Protein AF-A0A5B7ZR18-F1 (afdb_monomer)

Sequence (85 aa):
MSWDAFQREALAELGHVLYRPVDARTASVAVDAGMLARLARAAGIDADALHAHADIAAMTPRLRGDAAAKRALWPRLRALRRNAR

Structure (mmCIF, N/CA/C/O backbone):
data_AF-A0A5B7ZR18-F1
#
_entry.id   AF-A0A5B7ZR18-F1
#
loop_
_atom_site.group_PDB
_atom_site.id
_atom_site.type_symbol
_atom_site.label_atom_id
_atom_site.label_alt_id
_atom_site.label_comp_id
_atom_site.label_asym_id
_atom_site.label_entity_id
_atom_site.label_seq_id
_atom_site.pdbx_PDB_ins_code
_atom_site.Cartn_x
_atom_site.Cartn_y
_atom_site.Cartn_z
_atom_site.occupancy
_atom_site.B_iso_or_equiv
_atom_site.auth_seq_id
_atom_site.auth_comp_id
_atom_site.auth_asym_id
_atom_site.auth_atom_id
_atom_site.pdbx_PDB_model_num
ATOM 1 N N . MET A 1 1 ? 25.730 12.738 -12.668 1.00 50.84 1 MET A N 1
ATOM 2 C CA . MET A 1 1 ? 26.414 12.055 -13.783 1.00 50.84 1 MET A CA 1
ATOM 3 C C . MET A 1 1 ? 25.605 10.820 -14.137 1.00 50.84 1 MET A C 1
ATOM 5 O O . MET A 1 1 ? 25.418 9.982 -13.266 1.00 50.84 1 MET A O 1
ATOM 9 N N . SER A 1 2 ? 25.038 10.759 -15.340 1.00 75.44 2 SER A N 1
ATOM 10 C CA . SER A 1 2 ? 24.370 9.564 -15.877 1.00 75.44 2 SER A CA 1
ATOM 11 C C . SER A 1 2 ? 25.366 8.770 -16.720 1.00 75.44 2 SER A C 1
ATOM 13 O O . SER A 1 2 ? 26.171 9.387 -17.412 1.00 75.44 2 SER A O 1
ATOM 15 N N . TRP A 1 3 ? 25.316 7.439 -16.668 1.00 82.25 3 TRP A N 1
ATOM 16 C CA . TRP A 1 3 ? 26.132 6.590 -17.540 1.00 82.25 3 TRP A CA 1
ATOM 17 C C . TRP A 1 3 ? 25.647 6.664 -18.985 1.00 82.25 3 TRP A C 1
ATOM 19 O O . TRP A 1 3 ? 24.437 6.661 -19.232 1.00 82.25 3 TRP A O 1
ATOM 29 N N . ASP A 1 4 ? 26.587 6.730 -19.922 1.00 87.12 4 ASP A N 1
ATOM 30 C CA . ASP A 1 4 ? 26.294 6.675 -21.351 1.00 87.12 4 ASP A CA 1
ATOM 31 C C . ASP A 1 4 ? 26.044 5.230 -21.832 1.00 87.12 4 ASP A C 1
ATOM 33 O O . ASP A 1 4 ? 26.081 4.262 -21.061 1.00 87.12 4 ASP A O 1
ATOM 37 N N . ALA A 1 5 ? 25.704 5.085 -23.114 1.00 85.69 5 ALA A N 1
ATOM 38 C CA . ALA A 1 5 ? 25.381 3.789 -23.705 1.00 85.69 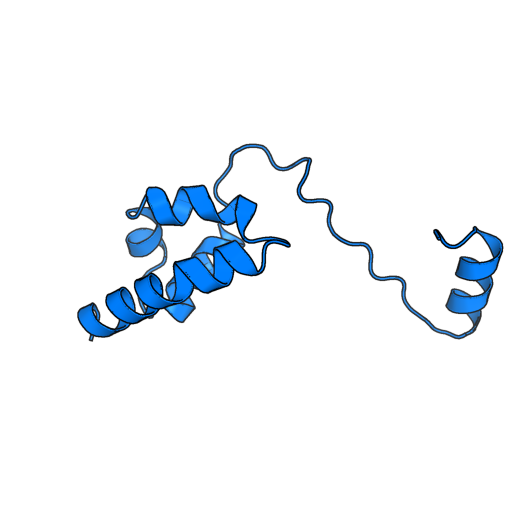5 ALA A CA 1
ATOM 39 C C . ALA A 1 5 ? 26.578 2.823 -23.684 1.00 85.69 5 ALA A C 1
ATOM 41 O O . ALA A 1 5 ? 26.413 1.665 -23.305 1.00 85.69 5 ALA A O 1
ATOM 42 N N . PHE A 1 6 ? 27.774 3.324 -23.994 1.00 90.25 6 PHE A N 1
ATOM 43 C CA . PHE A 1 6 ? 28.998 2.530 -24.056 1.00 90.25 6 PHE A CA 1
ATOM 44 C C . PHE A 1 6 ? 29.394 1.986 -22.677 1.00 90.25 6 PHE A C 1
ATOM 46 O O . PHE A 1 6 ? 29.697 0.805 -22.521 1.00 90.25 6 PHE A O 1
ATOM 53 N N . GLN A 1 7 ? 29.315 2.822 -21.641 1.00 91.38 7 GLN A N 1
ATOM 54 C CA . GLN A 1 7 ? 29.603 2.431 -20.260 1.00 91.38 7 GLN A CA 1
ATOM 55 C C . GLN A 1 7 ? 28.664 1.329 -19.761 1.00 91.38 7 GLN A C 1
ATOM 57 O O . GLN A 1 7 ? 29.084 0.422 -19.044 1.00 91.38 7 GLN A O 1
ATOM 62 N N . ARG A 1 8 ? 27.385 1.390 -20.141 1.00 88.69 8 ARG A N 1
ATOM 63 C CA . ARG A 1 8 ? 26.399 0.362 -19.783 1.00 88.69 8 ARG A CA 1
ATOM 64 C C . ARG A 1 8 ? 26.671 -0.970 -20.475 1.00 88.69 8 ARG A C 1
ATOM 66 O O . ARG A 1 8 ? 26.498 -2.005 -19.841 1.00 88.69 8 ARG A O 1
ATOM 73 N N . GLU A 1 9 ? 27.071 -0.942 -21.743 1.00 90.75 9 GLU A N 1
ATOM 74 C CA . GLU A 1 9 ? 27.421 -2.145 -22.508 1.00 90.75 9 GLU A CA 1
ATOM 75 C C . GLU A 1 9 ? 28.674 -2.811 -21.938 1.00 90.75 9 GLU A C 1
ATOM 77 O O . GLU A 1 9 ? 28.643 -4.000 -21.635 1.00 90.75 9 GLU A O 1
ATOM 82 N N . ALA A 1 10 ? 29.724 -2.036 -21.656 1.00 92.81 10 ALA A N 1
ATOM 83 C CA . ALA A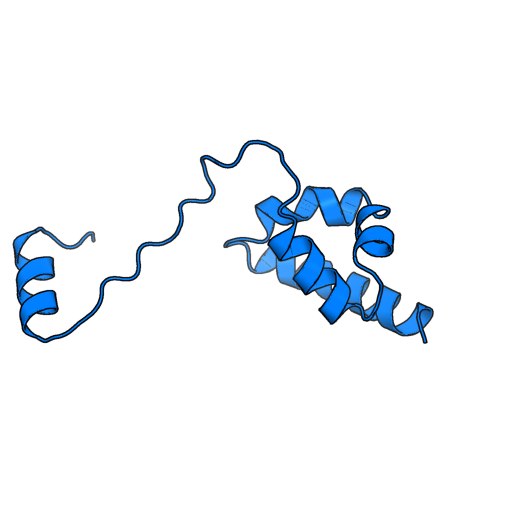 1 10 ? 30.936 -2.557 -21.026 1.00 92.81 10 ALA A CA 1
ATOM 84 C C . ALA A 1 10 ? 30.648 -3.242 -19.675 1.00 92.81 10 ALA A C 1
ATOM 86 O O . ALA A 1 10 ? 31.197 -4.299 -19.377 1.00 92.81 10 ALA A O 1
ATOM 87 N N . LEU A 1 11 ? 29.755 -2.674 -18.859 1.00 91.75 11 LEU A N 1
ATOM 88 C CA . LEU A 1 11 ? 29.346 -3.281 -17.589 1.00 91.75 11 LEU A CA 1
ATOM 89 C C . LEU A 1 11 ? 28.516 -4.559 -17.777 1.00 91.75 11 LEU A C 1
ATOM 91 O O . LEU A 1 11 ? 28.650 -5.481 -16.973 1.00 91.75 11 LEU A O 1
ATOM 95 N N . ALA A 1 12 ? 27.682 -4.626 -18.816 1.00 90.69 12 ALA A N 1
ATOM 96 C CA . ALA A 1 12 ? 26.912 -5.825 -19.137 1.00 90.69 12 ALA A CA 1
ATOM 97 C C . ALA A 1 12 ? 27.827 -6.989 -19.556 1.00 90.69 12 ALA A C 1
ATOM 99 O O . ALA A 1 12 ? 27.643 -8.102 -19.067 1.00 90.69 12 ALA A O 1
ATOM 100 N N . GLU A 1 13 ? 28.852 -6.719 -20.369 1.00 93.75 13 GLU A N 1
ATOM 101 C CA . GLU A 1 13 ? 29.867 -7.709 -20.767 1.00 93.75 13 GLU A CA 1
ATOM 102 C C . GLU A 1 13 ? 30.689 -8.224 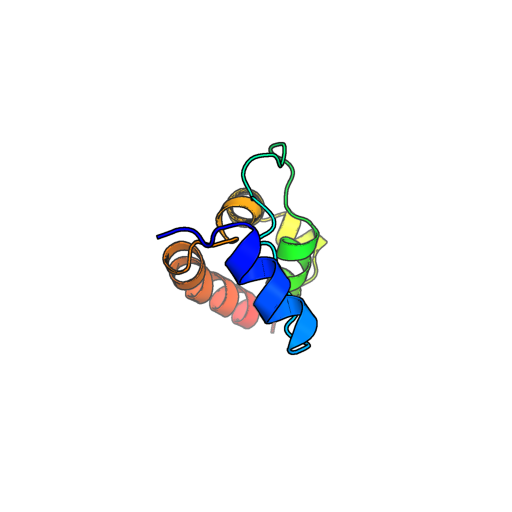-19.574 1.00 93.75 13 GLU A C 1
ATOM 104 O O . GLU A 1 13 ? 31.069 -9.391 -19.519 1.00 93.75 13 GLU A O 1
ATOM 109 N N . LEU A 1 14 ? 30.902 -7.382 -18.558 1.00 95.00 14 LEU A N 1
ATOM 110 C CA . LEU A 1 14 ? 31.522 -7.775 -17.285 1.00 95.00 14 LEU A CA 1
ATOM 111 C C . LEU A 1 14 ? 30.574 -8.572 -16.362 1.00 95.00 14 LEU A C 1
ATOM 113 O O . LEU A 1 14 ? 30.953 -8.932 -15.247 1.00 95.00 14 LEU A O 1
ATOM 117 N N . GLY A 1 15 ? 29.344 -8.852 -16.802 1.00 93.56 15 GLY A N 1
ATOM 118 C CA . GLY A 1 15 ? 28.349 -9.631 -16.064 1.00 93.56 15 GLY A CA 1
ATOM 119 C C . GLY A 1 15 ? 27.546 -8.830 -15.035 1.00 93.56 15 GLY A C 1
ATOM 120 O O . GLY A 1 15 ? 26.870 -9.421 -14.188 1.00 93.56 15 GLY A O 1
ATOM 121 N N . HIS A 1 16 ? 27.591 -7.495 -15.068 1.00 91.38 16 HIS A N 1
ATOM 122 C CA . HIS A 1 16 ? 26.813 -6.666 -14.149 1.00 91.38 16 HIS A CA 1
ATOM 123 C C . HIS A 1 16 ? 25.372 -6.457 -14.632 1.00 91.38 16 HIS A C 1
ATOM 125 O O . HIS A 1 16 ? 25.107 -6.129 -15.786 1.00 91.38 16 HIS A O 1
ATOM 131 N N . VAL A 1 17 ? 24.419 -6.576 -13.702 1.00 87.00 17 VAL A N 1
ATOM 132 C CA . VAL A 1 17 ? 22.988 -6.360 -13.960 1.00 87.00 17 VAL A CA 1
ATOM 133 C C . VAL A 1 17 ? 22.583 -4.946 -13.547 1.00 87.00 17 VAL A C 1
ATOM 135 O O . VAL A 1 17 ? 22.768 -4.540 -12.398 1.00 87.00 17 VAL A O 1
ATOM 138 N N . LEU A 1 18 ? 21.979 -4.200 -14.476 1.00 81.12 18 LEU A N 1
ATOM 139 C CA . LEU A 1 18 ? 21.442 -2.868 -14.201 1.00 81.12 18 LEU A CA 1
ATOM 140 C C . LEU A 1 18 ? 20.086 -2.959 -13.494 1.00 81.12 18 LEU A C 1
ATOM 142 O O . LEU A 1 18 ? 19.074 -3.329 -14.090 1.00 81.12 18 LEU A O 1
ATOM 146 N N . TYR A 1 19 ? 20.043 -2.535 -12.233 1.00 78.00 19 TYR A N 1
ATOM 147 C CA . TYR A 1 19 ? 18.788 -2.354 -11.511 1.00 78.00 19 TYR A CA 1
ATOM 148 C C . TYR A 1 19 ? 18.146 -1.026 -11.906 1.00 78.00 19 TYR A C 1
ATOM 150 O O . TYR A 1 19 ? 18.649 0.050 -11.580 1.00 78.00 19 TYR A O 1
ATOM 158 N N . ARG A 1 20 ? 17.006 -1.091 -12.598 1.00 72.25 20 ARG A N 1
ATOM 159 C CA . ARG A 1 20 ? 16.192 0.097 -12.856 1.00 72.25 20 ARG A CA 1
ATOM 160 C C . ARG A 1 20 ? 15.355 0.424 -11.613 1.00 72.25 20 ARG A C 1
ATOM 162 O O . ARG A 1 20 ? 14.605 -0.443 -11.157 1.00 72.25 20 ARG A O 1
ATOM 169 N N . PRO A 1 21 ? 15.407 1.658 -11.081 1.00 64.25 21 PRO A N 1
ATOM 170 C CA . PRO A 1 21 ? 14.425 2.087 -10.100 1.00 64.25 21 PRO A CA 1
ATOM 171 C C . PRO A 1 21 ? 13.053 2.133 -10.777 1.00 64.25 21 PRO A C 1
ATOM 173 O O . PRO A 1 21 ? 12.877 2.759 -11.822 1.00 64.25 21 PRO A O 1
ATOM 176 N N . VAL A 1 22 ? 12.076 1.440 -10.196 1.00 65.06 22 VAL A N 1
ATOM 177 C CA . VAL A 1 22 ? 10.678 1.577 -10.607 1.00 65.06 22 VAL 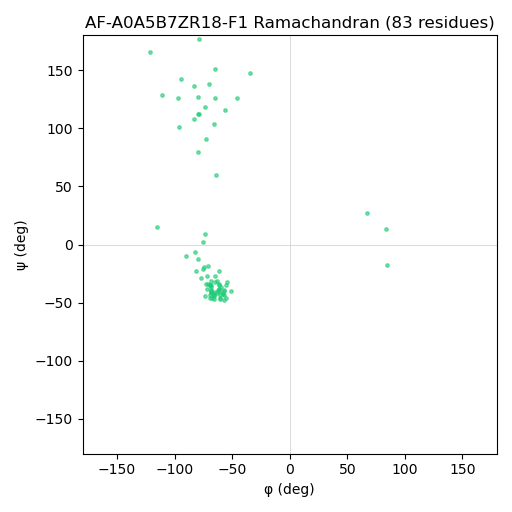A CA 1
ATOM 178 C C . VAL A 1 22 ? 10.254 2.999 -10.251 1.00 65.06 22 VAL A C 1
ATOM 180 O O . VAL A 1 22 ? 10.065 3.308 -9.073 1.00 65.06 22 VAL A O 1
ATOM 183 N N . ASP A 1 23 ? 10.164 3.869 -11.258 1.00 54.53 23 ASP A N 1
ATOM 184 C CA . ASP A 1 23 ? 9.709 5.246 -11.092 1.00 54.53 23 ASP A CA 1
ATOM 185 C C . ASP A 1 23 ? 8.320 5.251 -10.446 1.00 54.53 23 ASP A C 1
ATOM 187 O O . ASP A 1 23 ? 7.333 4.793 -11.018 1.00 54.53 23 ASP A O 1
ATOM 191 N N . ALA A 1 24 ? 8.237 5.801 -9.236 1.00 53.94 24 ALA A N 1
ATOM 192 C CA . ALA A 1 24 ? 6.999 5.928 -8.470 1.00 53.94 24 ALA A CA 1
ATOM 193 C C . ALA A 1 24 ? 6.054 7.024 -9.013 1.00 53.94 24 ALA A C 1
ATOM 195 O O . ALA A 1 24 ? 5.077 7.371 -8.356 1.00 53.94 24 ALA A O 1
ATOM 196 N N . ARG A 1 25 ? 6.347 7.606 -10.186 1.00 50.59 25 ARG A N 1
ATOM 197 C CA . ARG A 1 25 ? 5.655 8.794 -10.717 1.00 50.59 25 ARG A CA 1
ATOM 198 C C . ARG A 1 25 ? 4.430 8.498 -11.583 1.00 50.59 25 ARG A C 1
ATOM 200 O O . ARG A 1 25 ? 3.677 9.421 -11.861 1.00 50.59 25 ARG A O 1
ATOM 207 N N . THR A 1 26 ? 4.193 7.243 -11.959 1.00 46.78 26 THR A N 1
ATOM 208 C CA . THR A 1 26 ? 3.043 6.840 -12.795 1.00 46.78 26 THR A CA 1
ATOM 209 C C . THR A 1 26 ? 2.051 5.923 -12.084 1.00 46.78 26 THR A C 1
ATOM 211 O O . THR A 1 26 ? 1.192 5.322 -12.723 1.00 46.78 26 THR A O 1
ATOM 214 N N . ALA A 1 27 ? 2.121 5.824 -10.756 1.00 48.56 27 ALA A N 1
ATOM 215 C CA . ALA A 1 27 ? 1.057 5.186 -9.998 1.00 48.56 27 ALA A CA 1
ATOM 216 C C . ALA A 1 27 ? -0.056 6.214 -9.762 1.00 48.56 27 ALA A C 1
ATOM 218 O O . ALA A 1 27 ? 0.101 7.147 -8.975 1.00 48.56 27 ALA A O 1
ATOM 219 N N . SER A 1 28 ? -1.177 6.023 -10.462 1.00 44.66 28 SER A N 1
ATOM 220 C CA . SER A 1 28 ? -2.505 6.475 -10.033 1.00 44.66 28 SER A CA 1
ATOM 221 C C . SER A 1 28 ? -2.638 6.373 -8.507 1.00 44.66 28 SER A C 1
ATOM 223 O O . SER A 1 28 ? -2.029 5.483 -7.912 1.00 44.66 28 SER A O 1
ATOM 225 N N . VAL A 1 29 ? -3.408 7.279 -7.892 1.00 53.50 29 VAL A N 1
ATOM 226 C CA . VAL A 1 29 ? -3.681 7.411 -6.444 1.00 53.50 29 VAL A CA 1
ATOM 227 C C . VAL A 1 29 ? -4.437 6.180 -5.913 1.00 53.50 29 VAL A C 1
ATOM 229 O O . VAL A 1 29 ? -5.563 6.246 -5.435 1.00 53.50 29 VAL A O 1
ATOM 232 N N . ALA A 1 30 ? -3.816 5.021 -6.046 1.00 65.81 30 ALA A N 1
ATOM 233 C CA . ALA A 1 30 ? -4.257 3.733 -5.585 1.00 65.81 30 ALA A CA 1
ATOM 234 C C . ALA A 1 30 ? -3.308 3.346 -4.457 1.00 65.81 30 ALA A C 1
ATOM 236 O O . ALA A 1 30 ? -2.083 3.415 -4.594 1.00 65.81 30 ALA A O 1
ATOM 237 N N . VAL A 1 31 ? -3.893 2.978 -3.322 1.00 73.56 31 VAL A N 1
ATOM 238 C CA . VAL A 1 31 ? -3.176 2.398 -2.189 1.00 73.56 31 VAL A CA 1
ATOM 239 C C . VAL A 1 31 ? -2.232 1.315 -2.715 1.00 73.56 31 VAL A C 1
ATOM 241 O O . VAL A 1 31 ? -2.658 0.410 -3.433 1.00 73.56 31 VAL A O 1
ATOM 244 N N . ASP A 1 32 ? -0.943 1.402 -2.374 1.00 84.81 32 ASP A N 1
ATOM 245 C CA . ASP A 1 32 ? 0.015 0.356 -2.730 1.00 84.81 32 ASP A CA 1
ATOM 246 C C . ASP A 1 32 ? -0.283 -0.853 -1.836 1.00 84.81 32 ASP A C 1
ATOM 248 O O . ASP A 1 32 ? 0.238 -0.964 -0.724 1.00 84.81 32 ASP A O 1
ATOM 252 N N . ALA A 1 33 ? -1.155 -1.747 -2.313 1.00 85.50 33 ALA A N 1
ATOM 253 C CA . ALA A 1 33 ? -1.599 -2.937 -1.588 1.00 85.50 33 ALA A CA 1
ATOM 254 C C . ALA A 1 33 ? -0.418 -3.816 -1.143 1.00 85.50 33 ALA A C 1
ATOM 256 O O . ALA A 1 33 ? -0.419 -4.371 -0.043 1.00 85.50 33 ALA A O 1
ATOM 257 N N . GLY A 1 34 ? 0.647 -3.878 -1.951 1.00 88.31 34 GLY A N 1
ATOM 258 C CA . GLY A 1 34 ? 1.867 -4.589 -1.587 1.00 88.31 34 GLY A CA 1
ATOM 259 C C . GLY A 1 34 ? 2.611 -3.912 -0.435 1.00 88.31 34 GLY A C 1
ATOM 260 O O . GLY A 1 34 ? 3.155 -4.587 0.441 1.00 88.31 34 GLY A O 1
ATOM 261 N N . MET A 1 35 ? 2.692 -2.582 -0.420 1.00 89.94 35 MET A N 1
ATOM 262 C CA . MET A 1 35 ? 3.255 -1.838 0.712 1.00 89.94 35 MET A CA 1
ATOM 263 C C . MET A 1 35 ? 2.381 -1.998 1.960 1.00 89.94 35 MET A C 1
ATOM 265 O O . MET A 1 35 ? 2.916 -2.283 3.030 1.00 89.94 35 MET A O 1
ATOM 269 N N . LEU A 1 36 ? 1.058 -1.895 1.819 1.00 91.81 36 LEU A N 1
ATOM 270 C CA . LEU A 1 36 ? 0.097 -2.059 2.909 1.00 91.81 36 LEU A CA 1
ATOM 271 C C . LEU A 1 36 ? 0.247 -3.428 3.590 1.00 91.81 36 LEU A C 1
ATOM 273 O O . LEU A 1 36 ? 0.409 -3.487 4.805 1.00 91.81 36 LEU A O 1
ATOM 277 N N . ALA A 1 37 ? 0.326 -4.516 2.818 1.00 92.31 37 ALA A N 1
ATOM 278 C CA . ALA A 1 37 ? 0.529 -5.863 3.357 1.00 92.31 37 ALA A CA 1
ATOM 279 C C . ALA A 1 37 ? 1.847 -6.001 4.149 1.00 92.31 37 ALA A C 1
ATOM 281 O O . ALA A 1 37 ? 1.902 -6.675 5.181 1.00 92.31 37 ALA A O 1
ATOM 282 N N . ARG A 1 38 ? 2.926 -5.336 3.708 1.00 93.38 38 ARG A N 1
ATOM 283 C CA . ARG A 1 38 ? 4.207 -5.322 4.443 1.00 93.38 38 ARG A CA 1
ATOM 284 C C . ARG A 1 38 ? 4.101 -4.548 5.756 1.00 93.38 38 ARG A C 1
ATOM 286 O O . ARG A 1 38 ? 4.677 -4.976 6.755 1.00 93.38 38 ARG A O 1
ATOM 293 N N . LEU A 1 39 ? 3.375 -3.430 5.761 1.00 93.31 39 LEU A N 1
ATOM 294 C CA . LEU A 1 39 ? 3.119 -2.648 6.970 1.00 93.31 39 LEU A CA 1
ATOM 295 C C . LEU A 1 39 ? 2.245 -3.423 7.962 1.00 93.31 39 LEU A C 1
ATOM 297 O O . LEU A 1 39 ? 2.556 -3.417 9.150 1.00 93.31 39 LEU A O 1
ATOM 301 N N . ALA A 1 40 ? 1.222 -4.134 7.480 1.00 93.56 40 ALA A N 1
ATOM 302 C CA . ALA A 1 40 ? 0.329 -4.951 8.305 1.00 93.56 40 ALA A CA 1
ATOM 303 C C . ALA A 1 40 ? 1.121 -6.051 9.018 1.00 93.56 40 ALA A C 1
ATOM 305 O O . ALA A 1 40 ? 1.099 -6.150 10.245 1.00 93.56 40 ALA A O 1
ATOM 306 N N . ARG A 1 41 ? 1.982 -6.754 8.269 1.00 93.25 41 ARG A N 1
ATOM 307 C CA . ARG A 1 41 ? 2.929 -7.728 8.829 1.00 93.25 41 ARG A CA 1
ATOM 308 C C . ARG A 1 41 ? 3.866 -7.112 9.873 1.00 93.25 41 ARG A C 1
ATOM 310 O O . ARG A 1 41 ? 4.119 -7.729 10.901 1.00 93.25 41 ARG A O 1
ATOM 317 N N . ALA A 1 42 ? 4.389 -5.909 9.633 1.00 92.25 42 ALA A N 1
ATOM 318 C CA . ALA A 1 42 ? 5.277 -5.233 10.583 1.00 92.25 42 ALA A CA 1
ATOM 319 C C . ALA A 1 42 ? 4.554 -4.790 11.869 1.00 92.25 42 ALA A C 1
ATOM 321 O O . ALA A 1 42 ? 5.148 -4.815 12.953 1.00 92.25 42 AL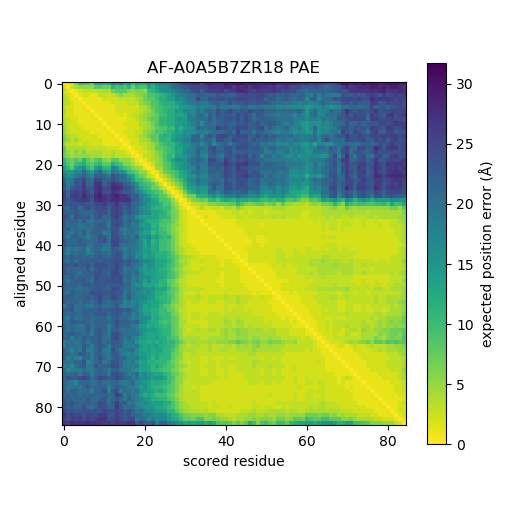A A O 1
ATOM 322 N N . ALA A 1 43 ? 3.287 -4.393 11.746 1.00 92.38 43 ALA A N 1
ATOM 323 C CA . ALA A 1 43 ? 2.404 -4.056 12.856 1.00 92.38 43 ALA A CA 1
ATOM 324 C C . ALA A 1 43 ? 1.807 -5.295 13.545 1.00 92.38 43 ALA A C 1
ATOM 326 O O . ALA A 1 43 ? 1.283 -5.162 14.642 1.00 92.38 43 ALA A O 1
ATOM 327 N N . GLY A 1 44 ? 1.919 -6.487 12.954 1.00 93.69 44 GLY A N 1
ATOM 328 C CA . GLY A 1 44 ? 1.338 -7.712 13.503 1.00 93.69 44 GLY A CA 1
ATOM 329 C C . GLY A 1 44 ? -0.192 -7.715 13.497 1.00 93.69 44 GLY A C 1
ATOM 330 O O . GLY A 1 44 ? -0.785 -8.357 14.354 1.00 93.69 44 GLY A O 1
ATOM 331 N N . ILE A 1 45 ? -0.816 -6.985 12.569 1.00 94.06 45 ILE A N 1
ATOM 332 C CA . ILE A 1 45 ? -2.273 -6.947 12.394 1.00 94.06 45 ILE A CA 1
ATOM 333 C C . ILE A 1 45 ? -2.656 -7.396 10.987 1.00 94.06 45 ILE A C 1
ATOM 335 O O . ILE A 1 45 ? -1.806 -7.466 10.096 1.00 94.06 45 ILE A O 1
ATOM 339 N N . ASP A 1 46 ? -3.939 -7.687 10.801 1.00 91.88 46 ASP A N 1
ATOM 340 C CA . ASP A 1 46 ? -4.493 -8.051 9.503 1.00 91.88 46 ASP A CA 1
ATOM 341 C C . ASP A 1 46 ? -4.410 -6.896 8.481 1.00 91.88 46 ASP A C 1
ATOM 343 O O . ASP A 1 46 ? -4.396 -5.713 8.841 1.00 91.88 46 ASP A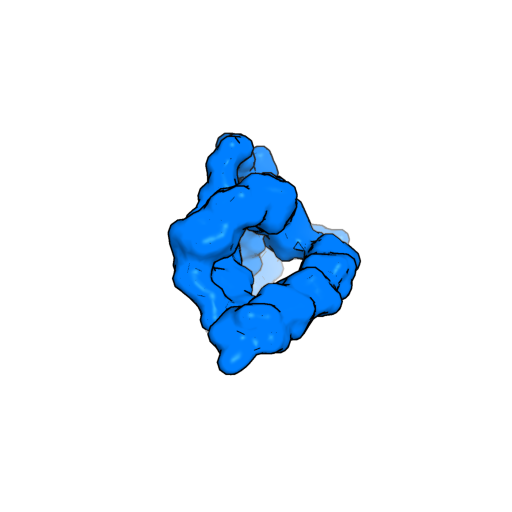 O 1
ATOM 347 N N . ALA A 1 47 ? -4.313 -7.237 7.194 1.00 88.56 47 ALA A N 1
ATOM 348 C CA . ALA A 1 47 ? -4.180 -6.256 6.121 1.00 88.56 47 ALA A CA 1
ATOM 349 C C . ALA A 1 47 ? -5.449 -5.412 5.929 1.00 88.56 47 ALA A C 1
ATOM 351 O O . ALA A 1 47 ? -5.317 -4.210 5.690 1.00 88.56 47 ALA A O 1
ATOM 352 N N . ASP A 1 48 ? -6.638 -5.992 6.097 1.00 88.44 48 ASP A N 1
ATOM 353 C CA . ASP A 1 48 ? -7.912 -5.271 6.018 1.00 88.44 48 ASP A CA 1
ATOM 354 C C . ASP A 1 48 ? -8.092 -4.376 7.249 1.00 88.44 48 ASP A C 1
ATOM 356 O O . ASP A 1 48 ? -8.499 -3.217 7.133 1.00 88.44 48 ASP A O 1
ATOM 360 N N . ALA A 1 49 ? -7.667 -4.856 8.424 1.00 90.06 49 ALA A N 1
ATOM 361 C CA . ALA A 1 49 ? -7.613 -4.038 9.636 1.00 90.06 49 ALA A CA 1
ATOM 362 C C . ALA A 1 49 ? -6.666 -2.836 9.473 1.00 90.06 49 ALA A C 1
ATOM 364 O O . ALA A 1 49 ? -6.992 -1.726 9.895 1.00 90.06 49 ALA A O 1
ATOM 365 N N . LEU A 1 50 ? -5.511 -3.015 8.819 1.00 89.94 50 LEU A N 1
ATOM 366 C CA . LEU A 1 50 ? -4.628 -1.893 8.498 1.00 89.94 50 LEU A CA 1
ATOM 367 C C . LEU A 1 50 ? -5.214 -0.987 7.404 1.00 89.94 50 LEU A C 1
ATOM 369 O O . LEU A 1 50 ? -5.010 0.224 7.456 1.00 89.94 50 LEU A O 1
ATOM 373 N N . HIS A 1 51 ? -5.946 -1.538 6.435 1.00 88.62 51 HIS A N 1
ATOM 374 C CA . HIS A 1 51 ? -6.613 -0.761 5.389 1.00 88.62 51 HIS A CA 1
ATOM 375 C C . HIS A 1 51 ? -7.657 0.207 5.962 1.00 88.62 51 HIS A C 1
ATOM 377 O O . HIS A 1 51 ? -7.781 1.330 5.474 1.00 88.62 51 HIS A O 1
ATOM 383 N N . ALA A 1 52 ? -8.340 -0.186 7.044 1.00 90.19 52 ALA A N 1
ATOM 384 C CA . ALA A 1 52 ? -9.268 0.678 7.772 1.00 90.19 52 ALA A CA 1
ATOM 385 C C . ALA A 1 52 ? -8.591 1.930 8.371 1.00 90.19 52 ALA A C 1
ATOM 387 O O . ALA A 1 52 ? -9.247 2.953 8.578 1.00 90.19 52 ALA A O 1
ATOM 388 N N . HIS A 1 53 ? -7.270 1.902 8.594 1.00 89.44 53 HIS A N 1
ATOM 389 C CA . HIS A 1 53 ? -6.485 3.093 8.922 1.00 89.44 53 HIS A CA 1
ATOM 390 C C . HIS A 1 53 ? -6.182 3.898 7.650 1.00 89.44 53 HIS A C 1
ATOM 392 O O . HIS A 1 53 ? -5.083 3.834 7.088 1.00 89.44 53 HIS A O 1
ATOM 398 N N . ALA A 1 54 ? -7.174 4.673 7.199 1.00 85.31 54 ALA A N 1
ATOM 399 C CA . ALA A 1 54 ? -7.126 5.437 5.951 1.00 85.31 54 ALA A CA 1
ATOM 400 C C . ALA A 1 54 ? -5.908 6.374 5.845 1.00 85.31 54 ALA A C 1
ATOM 402 O O . ALA A 1 54 ? -5.365 6.566 4.758 1.00 85.31 54 ALA A O 1
ATOM 403 N N . ASP A 1 55 ? -5.432 6.918 6.966 1.00 89.06 55 ASP A N 1
ATOM 404 C CA . ASP A 1 55 ? -4.238 7.762 7.014 1.00 89.06 55 ASP A CA 1
ATOM 405 C C . ASP A 1 55 ? -2.953 6.972 6.717 1.00 89.06 55 ASP A C 1
ATOM 407 O O . ASP A 1 55 ? -2.106 7.428 5.947 1.00 89.06 55 ASP A O 1
ATOM 411 N N . ILE A 1 56 ? -2.824 5.755 7.254 1.00 88.81 56 ILE A N 1
ATOM 412 C CA . ILE A 1 56 ? -1.702 4.856 6.954 1.00 88.81 56 ILE A CA 1
ATOM 413 C C . ILE A 1 56 ? -1.794 4.363 5.505 1.00 88.81 56 ILE A C 1
ATOM 415 O O . ILE A 1 56 ? -0.783 4.362 4.796 1.00 88.81 56 ILE A O 1
ATOM 419 N N . ALA A 1 57 ? -2.992 3.992 5.043 1.00 87.38 57 ALA A N 1
ATOM 420 C CA . ALA A 1 57 ? -3.222 3.539 3.674 1.00 87.38 57 ALA A CA 1
ATOM 421 C C . ALA A 1 57 ? -2.868 4.627 2.643 1.00 87.38 57 ALA A C 1
ATOM 423 O O . ALA A 1 57 ? -2.154 4.348 1.674 1.00 87.38 57 ALA A O 1
ATOM 424 N N . ALA A 1 58 ? -3.263 5.879 2.890 1.00 85.50 58 ALA A N 1
ATOM 425 C CA . ALA A 1 58 ? -2.952 7.023 2.031 1.00 85.50 58 ALA A CA 1
ATOM 426 C C . ALA A 1 58 ? -1.449 7.351 1.973 1.00 85.50 58 ALA A C 1
ATOM 428 O O . ALA A 1 58 ? -0.963 7.880 0.972 1.00 85.50 58 ALA A O 1
ATOM 429 N N . MET A 1 59 ? -0.681 7.020 3.016 1.00 87.19 59 MET A N 1
ATOM 430 C CA . MET A 1 59 ? 0.772 7.219 3.025 1.00 87.19 59 MET A CA 1
ATOM 431 C C . MET A 1 59 ? 1.527 6.190 2.176 1.00 87.19 59 MET A C 1
ATOM 433 O O . MET A 1 59 ? 2.655 6.470 1.766 1.00 87.19 59 MET A O 1
ATOM 437 N N . THR A 1 60 ? 0.934 5.025 1.884 1.00 87.25 60 THR A N 1
ATOM 438 C CA . THR A 1 60 ? 1.624 3.902 1.221 1.00 87.25 60 THR A CA 1
ATOM 439 C C . THR A 1 60 ? 2.371 4.256 -0.073 1.00 87.25 60 THR A C 1
ATOM 441 O O . THR A 1 60 ? 3.509 3.794 -0.205 1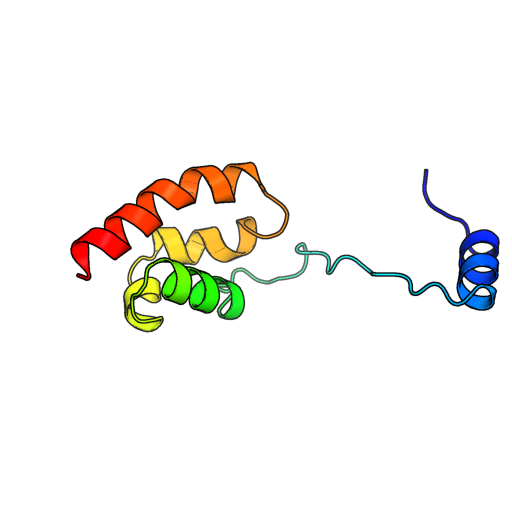.00 87.25 60 THR A O 1
ATOM 444 N N . PRO A 1 61 ? 1.863 5.119 -0.980 1.00 82.62 61 PRO A N 1
ATOM 445 C CA . PRO A 1 61 ? 2.588 5.466 -2.204 1.00 82.62 61 PRO A CA 1
ATOM 446 C C . PRO A 1 61 ? 3.835 6.316 -1.921 1.00 82.62 61 PRO A C 1
ATOM 448 O O . PRO A 1 61 ? 4.871 6.146 -2.561 1.00 82.62 61 PRO A O 1
ATOM 451 N N . ARG A 1 62 ? 3.769 7.194 -0.908 1.00 84.44 62 ARG A N 1
ATOM 452 C CA . ARG A 1 62 ? 4.864 8.104 -0.523 1.00 84.44 62 ARG A CA 1
ATOM 453 C C . ARG A 1 62 ? 5.997 7.390 0.207 1.00 84.44 62 ARG A C 1
ATOM 455 O O . ARG A 1 62 ? 7.104 7.905 0.263 1.00 84.44 62 ARG A O 1
ATOM 462 N N . LEU A 1 63 ? 5.748 6.198 0.752 1.00 86.06 63 LEU A N 1
ATOM 463 C CA . LEU A 1 63 ? 6.771 5.427 1.461 1.00 86.06 63 LEU A CA 1
ATOM 464 C C . LEU A 1 63 ? 7.834 4.842 0.522 1.00 86.06 63 LEU A C 1
ATOM 466 O O . LEU A 1 63 ? 8.909 4.463 0.990 1.00 86.06 63 LEU A O 1
ATOM 470 N N . ARG A 1 64 ? 7.589 4.738 -0.792 1.00 81.25 64 ARG A N 1
ATOM 471 C CA . ARG A 1 64 ? 8.652 4.349 -1.732 1.00 81.25 64 ARG A CA 1
ATOM 472 C C . ARG A 1 64 ? 9.620 5.512 -1.920 1.00 81.25 64 ARG A C 1
ATOM 474 O O . ARG A 1 64 ? 9.249 6.564 -2.412 1.00 81.25 64 ARG A O 1
ATOM 481 N N . GLY A 1 65 ? 10.878 5.298 -1.542 1.00 81.44 65 GLY A N 1
ATOM 482 C CA . GLY A 1 65 ? 11.950 6.284 -1.706 1.00 81.44 65 GLY A CA 1
ATOM 483 C C . GLY A 1 65 ? 12.062 7.328 -0.588 1.00 81.44 65 GLY A C 1
ATOM 484 O O . GLY A 1 65 ? 13.137 7.892 -0.426 1.00 81.44 65 GLY A O 1
ATOM 485 N N . ASP A 1 66 ? 11.033 7.528 0.242 1.00 88.06 66 ASP A N 1
ATOM 486 C CA . ASP A 1 66 ? 11.083 8.486 1.356 1.00 88.06 66 ASP A CA 1
ATOM 487 C C . ASP A 1 66 ? 11.453 7.808 2.689 1.00 88.06 66 ASP A C 1
ATOM 489 O O . ASP A 1 66 ? 10.638 7.170 3.366 1.00 88.06 66 ASP A O 1
ATOM 493 N N . ALA A 1 67 ? 12.721 7.940 3.083 1.00 88.25 67 ALA A N 1
ATOM 494 C CA . ALA A 1 67 ? 13.221 7.388 4.340 1.00 88.25 67 ALA A CA 1
ATOM 495 C C . ALA A 1 67 ? 12.719 8.149 5.583 1.00 88.25 67 ALA A C 1
ATOM 497 O O . ALA A 1 67 ? 12.632 7.553 6.661 1.00 88.25 67 ALA A O 1
ATOM 498 N N . ALA A 1 68 ? 12.401 9.441 5.461 1.00 89.44 68 ALA A N 1
ATOM 499 C CA . ALA A 1 68 ? 11.887 10.243 6.568 1.00 89.44 68 ALA A CA 1
ATOM 500 C C . ALA A 1 68 ? 10.435 9.855 6.876 1.00 89.44 68 ALA A C 1
ATOM 502 O O . ALA A 1 68 ? 10.110 9.585 8.035 1.00 89.44 68 ALA A O 1
ATOM 503 N N . ALA A 1 69 ? 9.601 9.693 5.843 1.00 88.94 69 ALA A N 1
ATOM 504 C CA . ALA A 1 69 ? 8.224 9.221 5.982 1.00 88.94 69 ALA A CA 1
ATOM 505 C C . ALA A 1 69 ? 8.150 7.833 6.642 1.00 88.94 69 ALA A C 1
ATOM 507 O O . ALA A 1 69 ? 7.343 7.616 7.548 1.00 88.94 69 ALA A O 1
ATOM 508 N N . LYS A 1 70 ? 9.045 6.904 6.267 1.00 91.38 70 LYS A N 1
ATOM 509 C CA . LYS A 1 70 ? 9.148 5.591 6.935 1.00 91.38 70 LYS A CA 1
ATOM 510 C C . LYS A 1 70 ? 9.487 5.719 8.421 1.00 91.38 70 LYS A C 1
ATOM 512 O O . LYS A 1 70 ? 8.857 5.067 9.252 1.00 91.38 70 LYS A O 1
ATOM 517 N N . ARG A 1 71 ? 10.474 6.555 8.769 1.00 92.31 71 ARG A N 1
ATOM 518 C CA . ARG A 1 71 ? 10.888 6.763 10.167 1.00 92.31 71 ARG A CA 1
ATOM 519 C C . ARG A 1 71 ? 9.776 7.377 11.013 1.00 92.31 71 ARG A C 1
ATOM 521 O O . ARG A 1 71 ? 9.574 6.921 12.135 1.00 92.31 71 ARG A O 1
ATOM 528 N N . ALA A 1 72 ? 9.028 8.333 10.466 1.00 92.62 72 ALA A N 1
ATOM 529 C CA . ALA A 1 72 ? 7.880 8.941 11.138 1.00 92.62 72 ALA A CA 1
ATOM 530 C C . ALA A 1 72 ? 6.731 7.942 11.382 1.00 92.62 72 ALA A C 1
ATOM 532 O O . ALA A 1 72 ? 6.042 8.025 12.397 1.00 92.62 72 ALA A O 1
ATOM 533 N N . LEU A 1 73 ? 6.547 6.962 10.489 1.00 93.31 73 LEU A N 1
ATOM 534 C CA . LEU A 1 73 ? 5.493 5.948 10.603 1.00 93.31 73 LEU A CA 1
ATOM 535 C C . LEU A 1 73 ? 5.809 4.852 11.641 1.00 93.31 73 LEU A C 1
ATOM 537 O O . LEU A 1 73 ? 4.905 4.288 12.262 1.00 93.31 73 LEU A O 1
ATOM 541 N N . TRP A 1 74 ? 7.088 4.550 11.871 1.00 92.94 74 TRP A N 1
ATOM 542 C CA . TRP A 1 74 ? 7.515 3.418 12.704 1.00 92.94 74 TRP A CA 1
ATOM 543 C C . TRP A 1 74 ? 6.990 3.415 14.151 1.00 92.94 74 TRP A C 1
ATOM 545 O O . TRP A 1 74 ? 6.593 2.349 14.633 1.00 92.94 74 TRP A O 1
ATOM 555 N N . PRO A 1 75 ? 6.982 4.549 14.883 1.00 94.62 75 PRO A N 1
ATOM 556 C CA . PRO A 1 75 ? 6.394 4.616 16.219 1.00 94.62 75 PRO A CA 1
ATOM 557 C C . PRO A 1 75 ? 4.918 4.206 16.238 1.00 94.62 75 PRO A C 1
ATOM 559 O O . PRO A 1 75 ? 4.512 3.468 17.136 1.00 94.62 75 PRO A O 1
ATOM 562 N N . ARG A 1 76 ? 4.143 4.606 15.219 1.00 93.19 76 ARG A N 1
ATOM 563 C CA . ARG A 1 76 ? 2.713 4.283 15.106 1.00 93.19 76 ARG A CA 1
ATOM 564 C C . ARG A 1 76 ? 2.494 2.788 14.879 1.00 93.19 76 ARG A C 1
ATOM 566 O O . ARG A 1 76 ? 1.726 2.181 15.615 1.00 93.19 76 ARG A O 1
ATOM 573 N N . LEU A 1 77 ? 3.246 2.164 13.968 1.00 93.56 77 LEU A N 1
ATOM 574 C CA . LEU A 1 77 ? 3.167 0.708 13.746 1.00 93.56 77 LEU A CA 1
ATOM 575 C C . LEU A 1 77 ? 3.544 -0.090 15.002 1.00 93.56 77 LEU A C 1
ATOM 577 O O . LEU A 1 77 ? 2.920 -1.100 15.315 1.00 93.56 77 LEU A O 1
ATOM 581 N N . ARG A 1 78 ? 4.546 0.375 15.762 1.00 92.88 78 ARG A N 1
ATOM 582 C CA . ARG A 1 78 ? 4.924 -0.258 17.036 1.00 92.88 78 ARG A CA 1
ATOM 583 C C . ARG A 1 78 ? 3.864 -0.089 18.121 1.00 92.88 78 ARG A C 1
ATOM 585 O O . ARG A 1 78 ? 3.772 -0.953 18.986 1.00 92.88 78 ARG A O 1
ATOM 592 N N . ALA A 1 79 ? 3.112 1.011 18.117 1.00 93.38 79 ALA A N 1
ATOM 593 C CA . ALA A 1 79 ? 1.972 1.190 19.011 1.00 93.38 79 ALA A CA 1
ATOM 594 C C . ALA A 1 79 ? 0.824 0.24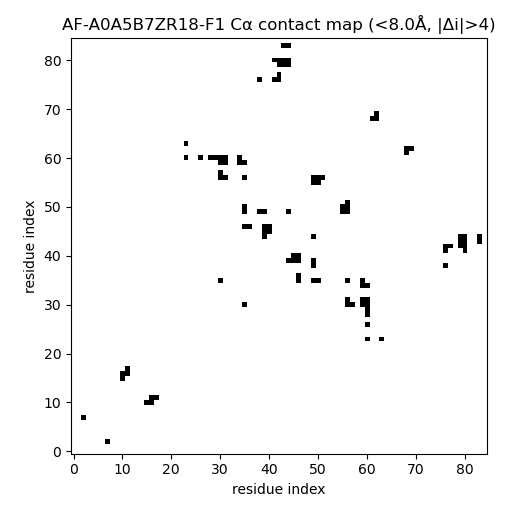2 18.636 1.00 93.38 79 ALA A C 1
ATOM 596 O O . ALA A 1 79 ? 0.337 -0.467 19.510 1.00 93.38 79 ALA A O 1
ATOM 597 N N . LEU A 1 80 ? 0.487 0.137 17.345 1.00 92.12 80 LEU A N 1
ATOM 598 C CA . LEU A 1 80 ? -0.508 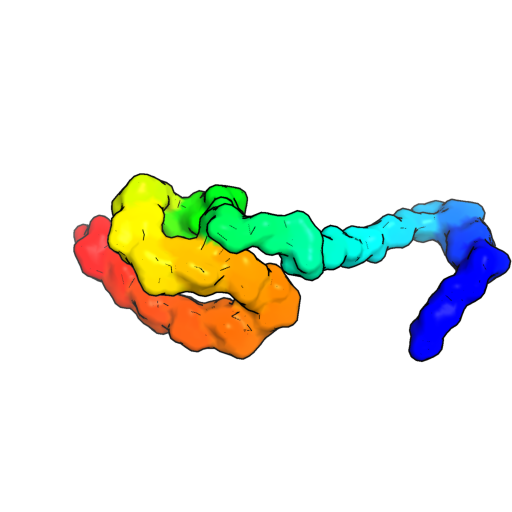-0.824 16.849 1.00 92.12 80 LEU A CA 1
ATOM 599 C C . LEU A 1 80 ? -0.158 -2.258 17.257 1.00 92.12 80 LEU A C 1
ATOM 601 O O . LEU A 1 80 ? -0.989 -2.949 17.834 1.00 92.12 80 LEU A O 1
ATOM 605 N N . ARG A 1 81 ? 1.104 -2.663 17.082 1.00 92.12 81 ARG A N 1
ATOM 606 C CA . ARG A 1 81 ? 1.573 -3.995 17.487 1.00 92.12 81 ARG A CA 1
ATOM 607 C C . ARG A 1 81 ? 1.449 -4.271 18.983 1.00 92.12 81 ARG A C 1
ATOM 609 O O . ARG A 1 81 ? 1.256 -5.413 19.375 1.00 92.12 81 ARG A O 1
ATOM 616 N N . ARG A 1 82 ? 1.622 -3.246 19.822 1.00 92.06 82 ARG A N 1
ATOM 617 C CA . ARG A 1 82 ? 1.460 -3.384 21.277 1.00 92.06 82 ARG A CA 1
ATOM 618 C C . ARG A 1 82 ? -0.002 -3.534 21.676 1.00 92.06 82 ARG A C 1
ATOM 620 O O . ARG A 1 82 ? -0.262 -4.246 22.627 1.00 92.06 82 ARG A O 1
ATOM 627 N N . ASN A 1 83 ? -0.910 -2.881 20.957 1.00 87.25 83 ASN A N 1
ATOM 628 C CA . ASN A 1 83 ? -2.345 -2.939 21.233 1.00 87.25 83 ASN A CA 1
ATOM 629 C C . ASN A 1 83 ? -3.012 -4.196 20.655 1.00 87.25 83 ASN A C 1
ATOM 631 O O . ASN A 1 83 ? -4.083 -4.576 21.104 1.00 87.25 83 ASN A O 1
ATOM 635 N N . ALA A 1 84 ? -2.400 -4.810 19.642 1.00 81.44 84 ALA A N 1
ATOM 636 C CA . ALA A 1 84 ? -2.873 -6.049 19.028 1.00 81.44 84 ALA A CA 1
ATOM 637 C C . ALA A 1 84 ? -2.465 -7.320 19.799 1.00 81.44 84 ALA A C 1
ATOM 639 O O . ALA A 1 84 ? -2.867 -8.414 19.410 1.00 81.44 84 ALA A O 1
ATOM 640 N N . ARG A 1 85 ? -1.634 -7.181 20.839 1.00 71.38 85 ARG A N 1
ATOM 641 C CA . ARG A 1 85 ? -1.160 -8.269 21.698 1.00 71.38 85 ARG A CA 1
ATOM 642 C C . ARG A 1 85 ? -1.881 -8.233 23.034 1.00 71.38 85 ARG A C 1
ATOM 644 O O . ARG A 1 85 ? -2.164 -9.337 23.540 1.00 71.38 85 ARG A O 1
#

Foldseek 3Di:
DDDDPVRVVVCVVVVDDDDDDPPLPPDDQAQPLVQLCVLCVLLVHDSVVSVVVVVSSSCRSVPVPDPPSVVVCNVVSPVSSVVVD

Radius of gyration: 17.98 Å; Cα contacts (8 Å, |Δi|>4): 55; chains: 1; bounding box: 41×22×46 Å

Mean predicted aligned error: 11.19 Å

pLDDT: mean 84.17, std 12.74, range [44.66, 95.0]

Secondary structure (DSSP, 8-state):
----HHHHHHHHHTT--------TTS--S---HHHHHHHHHHHTS-HHHHHT-HHHHHHTTTTTT-HHHHHHHHHHHHHHHHHT-

Organism: NCBI:txid2202149

Solvent-accessible surface area (backbone atoms only — not comparable to full-atom values): 5182 Å² total; per-residue (Å²): 138,80,83,54,73,66,61,52,52,56,39,42,76,73,70,51,81,86,81,77,80,79,71,80,85,76,66,65,102,57,65,34,62,72,52,45,46,54,51,12,60,73,18,67,48,54,49,68,68,43,51,71,38,54,72,63,34,68,44,32,61,60,46,66,90,32,66,63,59,48,60,68,44,48,64,56,37,56,48,50,34,60,72,70,106